Protein AF-A0A1C5LP95-F1 (afdb_monomer_lite)

Radius of gyration: 16.83 Å; chains: 1; bounding box: 39×37×47 Å

Structure (mmCIF, N/CA/C/O backbone):
data_AF-A0A1C5LP95-F1
#
_entry.id   AF-A0A1C5LP95-F1
#
loop_
_atom_site.group_PDB
_atom_site.id
_atom_site.type_symbol
_atom_site.label_atom_id
_atom_site.label_alt_id
_atom_site.label_comp_id
_atom_site.label_asym_id
_atom_site.label_entity_id
_atom_site.label_seq_id
_atom_site.pdbx_PDB_ins_code
_atom_site.Cartn_x
_atom_site.Cartn_y
_atom_site.Cartn_z
_atom_site.occupancy
_atom_site.B_iso_or_equiv
_atom_site.auth_seq_id
_atom_site.auth_comp_id
_atom_site.auth_asym_id
_atom_site.auth_atom_id
_atom_site.pdbx_PDB_model_num
ATOM 1 N N . MET A 1 1 ? 18.668 0.014 -12.133 1.00 76.25 1 MET A N 1
ATOM 2 C CA . MET A 1 1 ? 17.265 -0.130 -12.568 1.00 76.25 1 MET A CA 1
ATOM 3 C C . MET A 1 1 ? 16.374 0.606 -11.590 1.00 76.25 1 MET A C 1
ATOM 5 O O . MET A 1 1 ? 16.737 0.711 -10.418 1.00 76.25 1 MET A O 1
ATOM 9 N N . GLY A 1 2 ? 15.257 1.136 -12.077 1.00 84.06 2 GLY A N 1
ATOM 10 C CA . GLY A 1 2 ? 14.220 1.728 -11.244 1.00 84.06 2 GLY A CA 1
ATOM 11 C C . GLY A 1 2 ? 13.485 0.672 -10.418 1.00 84.06 2 GLY A C 1
ATOM 12 O O . GLY A 1 2 ? 13.495 -0.514 -10.754 1.00 84.06 2 GLY A O 1
ATOM 13 N N . LYS A 1 3 ? 12.854 1.117 -9.332 1.00 90.12 3 LYS A N 1
ATOM 14 C CA . LYS A 1 3 ? 12.092 0.279 -8.400 1.00 90.12 3 LYS A CA 1
ATOM 15 C C . LYS A 1 3 ? 10.661 0.786 -8.285 1.00 90.12 3 LYS A C 1
ATOM 17 O O . LYS A 1 3 ? 10.473 1.995 -8.163 1.00 90.12 3 LYS A O 1
ATOM 22 N N . VAL A 1 4 ? 9.674 -0.107 -8.232 1.00 93.88 4 VAL A N 1
ATOM 23 C CA . VAL A 1 4 ? 8.286 0.265 -7.912 1.00 93.88 4 VAL A CA 1
ATOM 24 C C . VAL A 1 4 ? 7.961 -0.078 -6.464 1.00 93.88 4 VAL A C 1
ATOM 26 O O . VAL A 1 4 ? 8.127 -1.217 -6.018 1.00 93.88 4 VAL A O 1
ATOM 29 N N . ILE A 1 5 ? 7.464 0.915 -5.732 1.00 95.69 5 ILE A N 1
ATOM 30 C CA . ILE A 1 5 ? 7.016 0.795 -4.349 1.00 95.69 5 ILE A CA 1
ATOM 31 C C . ILE A 1 5 ? 5.511 1.027 -4.295 1.00 95.69 5 ILE A C 1
ATOM 33 O O . ILE A 1 5 ? 5.009 2.050 -4.755 1.00 95.69 5 ILE A O 1
ATOM 37 N N . LEU A 1 6 ? 4.804 0.084 -3.687 1.00 97.56 6 LEU A N 1
ATOM 38 C CA . LEU A 1 6 ? 3.410 0.225 -3.294 1.00 97.56 6 LEU A CA 1
ATOM 39 C C . LEU A 1 6 ? 3.354 0.704 -1.844 1.00 97.56 6 LEU A C 1
ATOM 41 O O . LEU A 1 6 ? 3.981 0.099 -0.980 1.00 97.56 6 LEU A O 1
ATOM 45 N N . THR A 1 7 ? 2.581 1.745 -1.552 1.00 97.56 7 THR A N 1
ATOM 46 C CA . THR A 1 7 ? 2.212 2.101 -0.176 1.00 97.56 7 THR A CA 1
ATOM 47 C C . THR A 1 7 ? 0.704 2.017 -0.001 1.00 97.56 7 THR A C 1
ATOM 49 O O . THR A 1 7 ? -0.041 2.413 -0.894 1.00 97.56 7 THR A O 1
ATOM 52 N N . ALA A 1 8 ? 0.238 1.480 1.122 1.00 97.81 8 ALA A N 1
ATOM 53 C CA . ALA A 1 8 ? -1.185 1.313 1.391 1.00 97.81 8 ALA A CA 1
ATOM 54 C C . ALA A 1 8 ? -1.501 1.504 2.876 1.00 97.81 8 ALA A C 1
ATOM 56 O O . ALA A 1 8 ? -0.680 1.184 3.740 1.00 97.81 8 ALA A O 1
ATOM 57 N N . VAL A 1 9 ? -2.720 1.968 3.155 1.00 97.94 9 VAL A N 1
ATOM 58 C CA . VAL A 1 9 ? -3.344 1.910 4.481 1.00 97.94 9 VAL A CA 1
ATOM 59 C C . VAL A 1 9 ? -4.579 1.022 4.367 1.00 97.94 9 VAL A C 1
ATOM 61 O O . VAL A 1 9 ? -5.482 1.316 3.579 1.00 97.94 9 VAL A O 1
ATOM 64 N N . ILE A 1 10 ? -4.604 -0.076 5.116 1.00 98.19 10 ILE A N 1
ATOM 65 C CA . ILE A 1 10 ? -5.639 -1.106 5.048 1.00 98.19 10 ILE A CA 1
ATOM 66 C C . ILE A 1 10 ? -6.206 -1.438 6.422 1.00 98.19 10 ILE A C 1
ATOM 68 O O . ILE A 1 10 ? -5.547 -1.272 7.444 1.00 98.19 10 ILE A O 1
ATOM 72 N N . THR A 1 11 ? -7.429 -1.944 6.437 1.00 98.25 11 THR A N 1
ATOM 73 C CA . THR A 1 11 ? -8.058 -2.556 7.606 1.00 98.25 11 THR A CA 1
ATOM 74 C C . THR A 1 11 ? -7.511 -3.962 7.870 1.00 98.25 11 THR A C 1
ATOM 76 O O . THR A 1 11 ? -6.869 -4.560 7.004 1.00 98.25 11 THR A O 1
ATOM 79 N N . LEU A 1 12 ? -7.788 -4.513 9.056 1.00 97.50 12 LEU A N 1
ATOM 80 C CA . LEU A 1 12 ? -7.395 -5.873 9.456 1.00 97.50 12 LEU A CA 1
ATOM 81 C C . LEU A 1 12 ? -7.900 -6.944 8.478 1.00 97.50 12 LEU A C 1
ATOM 83 O O . LEU A 1 12 ? -7.224 -7.937 8.238 1.00 97.50 12 LEU A O 1
ATOM 87 N N . ASP A 1 13 ? -9.078 -6.727 7.896 1.00 96.06 13 ASP A N 1
ATOM 88 C CA . ASP A 1 13 ? -9.728 -7.607 6.922 1.00 96.06 13 ASP A CA 1
ATOM 89 C C . ASP A 1 13 ? -9.370 -7.289 5.452 1.00 96.06 13 ASP A C 1
ATOM 91 O O . ASP A 1 13 ? -9.947 -7.867 4.528 1.00 96.06 13 ASP A O 1
ATOM 95 N N . GLY A 1 14 ? -8.384 -6.412 5.221 1.00 96.25 14 GLY A N 1
ATOM 96 C CA . GLY A 1 14 ? -7.728 -6.229 3.921 1.00 96.25 14 GLY A CA 1
ATOM 97 C C . GLY A 1 14 ? -8.378 -5.219 2.968 1.00 96.25 14 GLY A C 1
ATOM 98 O O . GLY A 1 14 ? -8.055 -5.209 1.773 1.00 96.25 14 GLY A O 1
ATOM 99 N N . TYR A 1 15 ? -9.278 -4.365 3.460 1.00 97.44 15 TYR A N 1
ATOM 100 C CA . TYR A 1 15 ? -9.877 -3.286 2.673 1.00 97.44 15 TYR A CA 1
ATOM 101 C C . TYR A 1 15 ? -9.055 -2.004 2.776 1.00 97.44 15 TYR A C 1
ATOM 103 O O . TYR A 1 15 ? -8.496 -1.689 3.822 1.00 97.44 15 TYR A O 1
ATOM 111 N N . LEU A 1 16 ? -8.995 -1.235 1.692 1.00 97.75 16 LEU A N 1
ATOM 112 C CA . LEU A 1 16 ? -8.379 0.087 1.677 1.00 97.75 16 LEU A CA 1
ATOM 113 C C . LEU A 1 16 ? -9.108 1.001 2.657 1.00 97.75 16 LEU A C 1
ATOM 115 O O . LEU A 1 16 ? -10.339 1.097 2.629 1.00 97.75 16 LEU A O 1
ATOM 119 N N . ALA A 1 17 ? -8.360 1.719 3.491 1.00 96.50 17 ALA A N 1
ATOM 120 C CA . ALA A 1 17 ? -8.949 2.548 4.535 1.00 96.50 17 ALA A CA 1
ATOM 121 C C . ALA A 1 17 ? -9.859 3.655 3.971 1.00 96.50 17 ALA A C 1
ATOM 123 O O . ALA A 1 17 ? -10.853 4.017 4.594 1.00 96.50 17 ALA A O 1
ATOM 124 N N . ASN A 1 18 ? -9.596 4.135 2.751 1.00 95.25 18 ASN A N 1
ATOM 125 C CA . ASN A 1 18 ? -10.418 5.160 2.105 1.00 95.25 18 ASN A CA 1
ATOM 126 C C . ASN A 1 18 ? -11.736 4.616 1.515 1.00 95.25 18 ASN A C 1
ATOM 128 O O . ASN A 1 18 ? -12.503 5.380 0.937 1.00 95.25 18 ASN A O 1
ATOM 132 N N . SER A 1 19 ? -11.995 3.311 1.641 1.00 93.56 19 SER A N 1
ATOM 133 C CA . SER A 1 19 ? -13.215 2.657 1.154 1.00 93.56 19 SER A CA 1
ATOM 134 C C . SER A 1 19 ? -14.266 2.398 2.240 1.00 93.56 19 SER A C 1
ATOM 136 O O . SER A 1 19 ? -15.356 1.926 1.931 1.00 93.56 19 SER A O 1
ATOM 138 N N . SER A 1 20 ? -13.968 2.730 3.501 1.00 92.19 20 SER A N 1
ATOM 139 C CA . SER A 1 20 ? -14.888 2.604 4.635 1.00 92.19 20 SER A CA 1
ATOM 140 C C . SER A 1 20 ? -14.938 3.909 5.417 1.00 92.19 20 SER A C 1
ATOM 142 O O . SER A 1 20 ? -13.904 4.517 5.678 1.00 92.19 20 SER A O 1
ATOM 144 N N . ARG A 1 21 ? -16.135 4.324 5.851 1.00 89.06 21 ARG A N 1
ATOM 145 C CA . ARG A 1 21 ? -16.312 5.541 6.660 1.00 89.06 21 ARG A CA 1
ATOM 146 C C . ARG A 1 21 ? -15.469 5.487 7.938 1.00 89.06 21 ARG A C 1
ATOM 148 O O . ARG A 1 21 ? -14.663 6.381 8.168 1.00 89.06 21 ARG A O 1
ATOM 155 N N . LYS A 1 22 ? -15.585 4.400 8.709 1.00 91.69 22 LYS A N 1
ATOM 156 C CA . LYS A 1 22 ? -14.840 4.209 9.965 1.00 91.69 22 LYS A CA 1
ATOM 157 C C . LYS A 1 22 ? -13.328 4.144 9.740 1.00 91.69 22 LYS A C 1
ATOM 159 O O . LYS A 1 22 ? -12.559 4.677 10.528 1.00 91.69 22 LYS A O 1
ATOM 164 N N . ALA A 1 23 ? -12.891 3.498 8.661 1.00 93.12 23 ALA A N 1
ATOM 165 C CA . ALA A 1 23 ? -11.470 3.406 8.340 1.00 93.12 23 ALA A CA 1
ATOM 166 C C . ALA A 1 23 ? -10.904 4.738 7.810 1.00 93.12 23 ALA A C 1
ATOM 168 O O . ALA A 1 23 ? -9.759 5.072 8.096 1.00 93.12 23 ALA A O 1
ATOM 169 N N . SER A 1 24 ? -11.705 5.541 7.106 1.00 93.00 24 SER A N 1
ATOM 170 C CA . SER A 1 24 ? -11.260 6.815 6.526 1.00 93.00 24 SER A CA 1
ATOM 171 C C . SER A 1 24 ? -10.877 7.866 7.574 1.00 93.00 24 SER A C 1
ATOM 173 O O . SER A 1 24 ? -10.010 8.700 7.317 1.00 93.00 24 SER A O 1
ATOM 175 N N . GLU A 1 25 ? -11.422 7.769 8.792 1.00 93.31 25 GLU A N 1
ATOM 176 C CA . GLU A 1 25 ? -11.039 8.595 9.950 1.00 93.31 25 GLU A CA 1
ATOM 177 C C . GLU A 1 25 ? -9.538 8.449 10.299 1.00 93.31 25 GLU A C 1
ATOM 179 O O . GLU A 1 25 ? -8.920 9.338 10.895 1.00 93.31 25 GLU A O 1
ATOM 184 N N . TRP A 1 26 ? -8.897 7.371 9.838 1.00 93.88 26 TRP A N 1
ATOM 185 C CA . TRP A 1 26 ? -7.472 7.095 10.019 1.00 93.88 26 TRP A CA 1
ATOM 186 C C . TRP A 1 26 ? -6.564 7.731 8.953 1.00 93.88 26 TRP A C 1
ATOM 188 O O . TRP A 1 26 ? -5.348 7.714 9.108 1.00 93.88 26 TRP A O 1
ATOM 198 N N . LEU A 1 27 ? -7.110 8.383 7.920 1.00 89.25 27 LEU A N 1
ATOM 199 C CA . LEU A 1 27 ? -6.322 8.937 6.804 1.00 89.25 27 LEU A CA 1
ATOM 200 C C . LEU A 1 27 ? -5.950 10.423 6.917 1.00 89.25 27 LEU A C 1
ATOM 202 O O . LEU A 1 27 ? -5.202 10.933 6.092 1.00 89.25 27 LEU A O 1
ATOM 206 N N . GLY A 1 28 ? -6.444 11.141 7.926 1.00 81.00 28 GLY A N 1
ATOM 207 C CA . GLY A 1 28 ? -6.089 12.551 8.148 1.00 81.00 28 GLY A CA 1
ATOM 208 C C . GLY A 1 28 ? -4.584 12.817 8.354 1.00 81.00 28 GLY A C 1
ATOM 209 O O . GLY A 1 28 ? -3.930 12.111 9.121 1.00 81.00 28 GLY A O 1
ATOM 210 N N . GLY A 1 29 ? -4.067 13.879 7.724 1.00 81.62 29 GLY A N 1
ATOM 211 C CA . GLY A 1 29 ? -2.675 14.342 7.842 1.00 81.62 29 GLY A CA 1
ATOM 212 C C . GLY A 1 29 ? -1.635 13.416 7.190 1.00 81.62 29 GLY A C 1
ATOM 213 O O . GLY A 1 29 ? -1.977 12.441 6.535 1.00 81.62 29 GLY A O 1
ATOM 214 N N . ASP A 1 30 ? -0.342 13.693 7.398 1.00 84.38 30 ASP A N 1
ATOM 215 C CA . ASP A 1 30 ? 0.761 12.830 6.924 1.00 84.38 30 ASP A CA 1
ATOM 216 C C . ASP A 1 30 ? 1.221 11.827 8.000 1.00 84.38 30 ASP A C 1
ATOM 218 O O . ASP A 1 30 ? 2.413 11.641 8.253 1.00 84.38 30 ASP A O 1
ATOM 222 N N . ARG A 1 31 ? 0.259 11.191 8.684 1.00 84.06 31 ARG A N 1
ATOM 223 C CA . ARG A 1 31 ? 0.519 10.271 9.811 1.00 84.06 31 ARG A CA 1
ATOM 224 C C . ARG A 1 31 ? 1.445 9.111 9.445 1.00 84.06 31 ARG A C 1
ATOM 226 O O . ARG A 1 31 ? 2.242 8.666 10.267 1.00 84.06 31 ARG A O 1
ATOM 233 N N . TYR A 1 32 ? 1.351 8.651 8.203 1.00 88.31 32 TYR A N 1
ATOM 234 C CA . TYR A 1 32 ? 2.081 7.495 7.687 1.00 88.31 32 TYR A CA 1
ATOM 235 C C . TYR A 1 32 ? 3.337 7.879 6.888 1.00 88.31 32 TYR A C 1
ATOM 237 O O . TYR A 1 32 ? 4.027 7.008 6.361 1.00 88.31 32 TYR A O 1
ATOM 245 N N . GLY A 1 33 ? 3.649 9.179 6.784 1.00 87.00 33 GLY A N 1
ATOM 246 C CA . GLY A 1 33 ? 4.789 9.683 6.014 1.00 87.00 33 GLY A CA 1
ATOM 247 C C . GLY A 1 33 ? 4.661 9.489 4.498 1.00 87.00 33 GLY A C 1
ATOM 248 O O . GLY A 1 33 ? 5.668 9.552 3.791 1.00 87.00 33 GLY A O 1
ATOM 249 N N . ILE A 1 34 ? 3.451 9.239 3.989 1.00 88.62 34 ILE A N 1
ATOM 250 C CA . ILE A 1 34 ? 3.176 9.039 2.560 1.00 88.62 34 ILE A CA 1
ATOM 251 C C . ILE A 1 34 ? 3.448 10.328 1.778 1.00 88.62 34 ILE A C 1
ATOM 253 O O . ILE A 1 34 ? 3.994 10.268 0.679 1.00 88.62 34 ILE A O 1
ATOM 257 N N . GLY A 1 35 ? 3.141 11.496 2.346 1.00 88.88 35 GLY A N 1
ATOM 258 C CA . GLY A 1 35 ? 3.451 12.795 1.750 1.00 88.88 35 GLY A CA 1
ATOM 259 C C . GLY A 1 35 ? 4.951 12.966 1.511 1.00 88.88 35 GLY A C 1
ATOM 260 O O . GLY A 1 35 ? 5.371 13.302 0.404 1.00 88.88 35 GLY A O 1
ATOM 261 N N . LYS A 1 36 ? 5.776 12.629 2.510 1.00 88.75 36 LYS A N 1
ATOM 262 C CA . LYS A 1 36 ? 7.243 12.620 2.365 1.00 88.75 36 LYS A CA 1
ATOM 263 C C . LYS A 1 36 ? 7.728 11.619 1.317 1.00 88.75 36 LYS A C 1
ATOM 265 O O . LYS A 1 36 ? 8.636 11.938 0.557 1.00 88.75 36 LYS A O 1
ATOM 270 N N . MET A 1 37 ? 7.125 10.4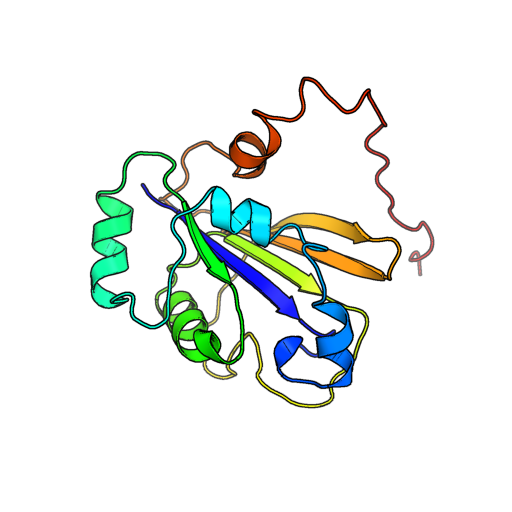29 1.248 1.00 87.50 37 MET A N 1
ATOM 271 C CA . MET A 1 37 ? 7.466 9.438 0.220 1.00 87.50 37 MET A CA 1
ATOM 272 C C . MET A 1 37 ? 7.152 9.957 -1.187 1.00 87.50 37 MET A C 1
ATOM 274 O O . MET A 1 37 ? 7.989 9.833 -2.076 1.00 87.50 37 MET A O 1
ATOM 278 N N . LYS A 1 38 ? 5.983 10.582 -1.382 1.00 90.19 38 LYS A N 1
ATOM 279 C CA . LYS A 1 38 ? 5.586 11.189 -2.662 1.00 90.19 38 LYS A CA 1
ATOM 280 C C . LYS A 1 38 ? 6.527 12.310 -3.090 1.00 90.19 38 LYS A C 1
ATOM 282 O O . LYS A 1 38 ? 6.854 12.399 -4.263 1.00 90.19 38 LYS A O 1
ATOM 287 N N . ALA A 1 39 ? 6.997 13.131 -2.151 1.00 88.62 39 ALA A N 1
ATOM 288 C CA . ALA A 1 39 ? 7.950 14.199 -2.448 1.00 88.62 39 ALA A CA 1
ATOM 289 C C . ALA A 1 39 ? 9.336 13.681 -2.887 1.00 88.62 39 ALA A C 1
ATOM 291 O O . ALA A 1 39 ? 10.080 14.407 -3.540 1.00 88.62 39 ALA A O 1
ATOM 292 N N . ALA A 1 40 ? 9.690 12.442 -2.530 1.00 87.06 40 ALA A N 1
ATOM 293 C CA . ALA A 1 40 ? 10.996 11.839 -2.803 1.00 87.06 40 ALA A CA 1
ATOM 294 C C . ALA A 1 40 ? 10.990 10.815 -3.958 1.00 87.06 40 ALA A C 1
ATOM 296 O O . ALA A 1 40 ? 12.024 10.204 -4.226 1.00 87.06 40 ALA A O 1
ATOM 297 N N . ALA A 1 41 ? 9.848 10.590 -4.614 1.00 90.31 41 ALA A N 1
ATOM 298 C CA . ALA A 1 41 ? 9.675 9.551 -5.627 1.00 90.31 41 ALA A CA 1
ATOM 299 C C . ALA A 1 41 ? 8.866 10.051 -6.830 1.00 90.31 41 ALA A C 1
ATOM 301 O O . ALA A 1 41 ? 8.111 11.016 -6.741 1.00 90.31 41 ALA A O 1
ATOM 302 N N . HIS A 1 42 ? 8.982 9.355 -7.960 1.00 92.31 42 HIS A N 1
ATOM 303 C CA . HIS A 1 42 ? 8.110 9.579 -9.104 1.00 92.31 42 HIS A CA 1
ATOM 304 C C . HIS A 1 42 ? 6.747 8.932 -8.839 1.00 92.31 42 HIS A C 1
ATOM 306 O O . HIS A 1 42 ? 6.632 7.706 -8.779 1.00 92.31 42 HIS A O 1
ATOM 312 N N . VAL A 1 43 ? 5.713 9.745 -8.632 1.00 94.69 43 VAL A N 1
ATOM 313 C CA . VAL A 1 43 ? 4.376 9.242 -8.299 1.00 94.69 43 VAL A CA 1
ATOM 314 C C . VAL A 1 43 ? 3.695 8.687 -9.545 1.00 94.69 43 VAL A C 1
ATOM 316 O O . VAL A 1 43 ? 3.521 9.388 -10.536 1.00 94.69 43 VAL A O 1
ATOM 319 N N . LEU A 1 44 ? 3.283 7.428 -9.464 1.00 95.06 44 LEU A N 1
ATOM 320 C CA . LEU A 1 44 ? 2.452 6.769 -10.456 1.00 95.06 44 LEU A CA 1
ATOM 321 C C . LEU A 1 44 ? 0.991 7.190 -10.268 1.00 95.06 44 LEU A C 1
ATOM 323 O O . LEU A 1 44 ? 0.447 7.129 -9.163 1.00 95.06 44 LEU A O 1
ATOM 327 N N . THR A 1 45 ? 0.358 7.590 -11.364 1.00 90.88 45 THR A N 1
ATOM 328 C CA . THR A 1 45 ? -1.054 7.989 -11.426 1.00 90.88 45 THR A CA 1
ATOM 329 C C . THR A 1 45 ? -1.848 7.005 -12.288 1.00 90.88 45 THR A C 1
ATOM 331 O O . THR A 1 45 ? -1.245 6.309 -13.105 1.00 90.88 45 THR A O 1
ATOM 334 N N . PRO A 1 46 ? -3.189 6.957 -12.176 1.00 88.19 46 PRO A N 1
ATOM 335 C CA . PRO A 1 46 ? -4.019 6.119 -13.047 1.00 88.19 46 PRO A CA 1
ATOM 336 C C . PRO A 1 46 ? -3.787 6.332 -14.553 1.00 88.19 46 PRO A C 1
ATOM 338 O O . PRO A 1 46 ? -3.957 5.392 -15.324 1.00 88.19 46 PRO A O 1
ATOM 341 N N . ASP A 1 47 ? -3.346 7.526 -14.958 1.00 87.62 47 ASP A N 1
ATOM 342 C CA . ASP A 1 47 ? -3.045 7.871 -16.355 1.00 87.62 47 ASP A CA 1
ATOM 343 C C . ASP A 1 47 ? -1.652 7.406 -16.812 1.00 87.62 47 ASP A C 1
ATOM 345 O O . ASP A 1 47 ? -1.284 7.553 -17.977 1.00 87.62 47 ASP A O 1
ATOM 349 N N . THR A 1 48 ? -0.842 6.853 -15.905 1.00 88.56 48 THR A N 1
ATOM 350 C CA . THR A 1 48 ? 0.487 6.341 -16.242 1.00 88.56 48 THR A CA 1
ATOM 351 C C . THR A 1 48 ? 0.350 5.072 -17.095 1.00 88.56 48 THR A C 1
ATOM 353 O O . THR A 1 48 ? -0.215 4.079 -16.623 1.00 88.56 48 THR A O 1
ATOM 356 N N . PRO A 1 49 ? 0.895 5.041 -18.328 1.00 86.50 49 PRO A N 1
ATOM 357 C CA . PRO A 1 49 ? 0.785 3.888 -19.213 1.00 86.50 49 PRO A CA 1
ATOM 358 C C . PRO A 1 49 ? 1.571 2.695 -18.659 1.00 86.50 49 PRO A C 1
ATOM 360 O O . PRO A 1 49 ? 2.790 2.594 -18.799 1.00 86.50 49 PRO A O 1
ATOM 363 N N . LEU A 1 50 ? 0.846 1.756 -18.049 1.00 86.19 50 LEU A N 1
ATOM 364 C CA . LEU A 1 50 ? 1.407 0.555 -17.425 1.00 86.19 50 LEU A CA 1
ATOM 365 C C . LEU A 1 50 ? 2.255 -0.300 -18.375 1.00 86.19 50 LEU A C 1
ATOM 367 O O . LEU A 1 50 ? 3.204 -0.937 -17.930 1.00 86.19 50 LEU A O 1
ATOM 371 N N . THR A 1 51 ? 1.939 -0.293 -19.670 1.00 85.00 51 THR A N 1
ATOM 372 C CA . THR A 1 51 ? 2.666 -1.038 -20.709 1.00 85.00 51 THR A CA 1
ATOM 373 C C . THR A 1 51 ? 4.072 -0.500 -20.966 1.00 85.00 51 THR A C 1
ATOM 375 O O . THR A 1 51 ? 4.942 -1.271 -21.348 1.00 85.00 51 THR A O 1
ATOM 378 N N . MET A 1 52 ? 4.310 0.792 -20.726 1.00 86.50 52 MET A N 1
ATOM 379 C CA . MET A 1 52 ? 5.615 1.439 -20.927 1.00 86.50 52 MET A CA 1
ATOM 380 C C . MET A 1 52 ? 6.485 1.394 -19.667 1.00 86.50 52 MET A C 1
ATOM 382 O O . MET A 1 52 ? 7.695 1.609 -19.727 1.00 86.50 52 MET A O 1
ATOM 386 N N . LEU A 1 53 ? 5.872 1.125 -18.510 1.00 88.88 53 LEU A N 1
ATOM 387 C CA . LEU A 1 53 ? 6.556 1.147 -17.224 1.00 88.88 53 LEU A CA 1
ATOM 388 C C . LEU A 1 53 ? 7.735 0.156 -17.136 1.00 88.88 53 LEU A C 1
ATOM 390 O O . LEU A 1 53 ? 8.756 0.554 -16.579 1.00 88.88 53 LEU A O 1
ATOM 394 N N . PRO A 1 54 ? 7.673 -1.083 -17.669 1.00 87.62 54 PRO A N 1
ATOM 395 C CA . PRO A 1 54 ? 8.829 -1.981 -17.684 1.00 87.62 54 PRO A CA 1
ATOM 396 C C . PRO A 1 54 ? 10.058 -1.349 -18.348 1.00 87.62 54 PRO A C 1
ATOM 398 O O . PRO A 1 54 ? 11.110 -1.270 -17.715 1.00 87.62 54 PRO A O 1
ATOM 401 N N . ASP A 1 55 ? 9.900 -0.797 -19.551 1.00 87.00 55 ASP A N 1
ATOM 402 C CA . ASP A 1 55 ? 10.983 -0.140 -20.288 1.00 87.00 55 ASP A CA 1
ATOM 403 C C . ASP A 1 5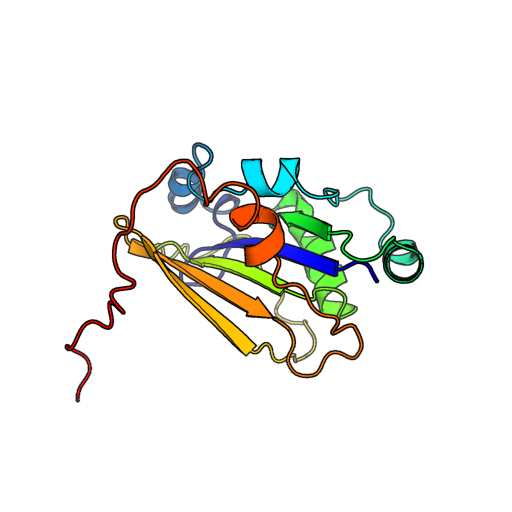5 ? 11.536 1.066 -19.522 1.00 87.00 55 ASP A C 1
ATOM 405 O O . ASP A 1 55 ? 12.748 1.292 -19.474 1.00 87.00 55 ASP A O 1
ATOM 409 N N . TRP A 1 56 ? 10.654 1.845 -18.887 1.00 88.00 56 TRP A N 1
ATOM 410 C CA . TRP A 1 56 ? 1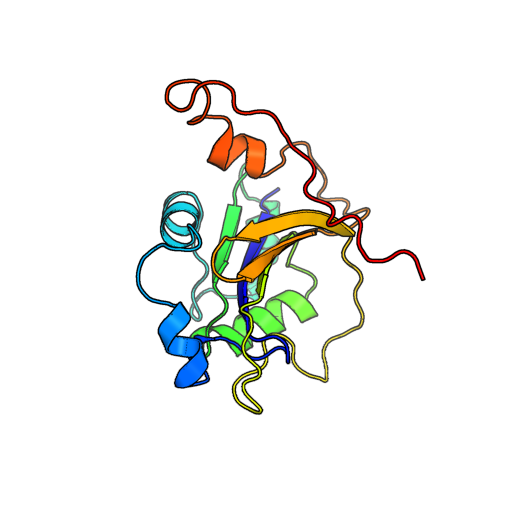1.067 2.966 -18.046 1.00 88.00 56 TRP A CA 1
ATOM 411 C C . TRP A 1 56 ? 11.888 2.498 -16.849 1.00 88.00 56 TRP A C 1
ATOM 413 O O . TRP A 1 56 ? 12.915 3.104 -16.552 1.00 88.00 56 TRP A O 1
ATOM 423 N N . LEU A 1 57 ? 11.492 1.412 -16.181 1.00 87.31 57 LEU A N 1
ATOM 424 C CA . LEU A 1 57 ? 12.235 0.846 -15.052 1.00 87.31 57 LEU A CA 1
ATOM 425 C C . LEU A 1 57 ? 13.616 0.337 -15.478 1.00 87.31 57 LEU A C 1
ATOM 427 O O . LEU A 1 57 ? 14.587 0.507 -14.737 1.00 87.31 57 LEU A O 1
ATOM 431 N N . GLU A 1 58 ? 13.727 -0.255 -16.665 1.00 86.06 58 GLU A N 1
ATOM 432 C CA . GLU A 1 58 ? 15.001 -0.734 -17.206 1.00 86.06 58 GLU A CA 1
ATOM 433 C C . GLU A 1 58 ? 15.948 0.416 -17.556 1.00 86.06 58 GLU A C 1
ATOM 435 O O . GLU A 1 58 ? 17.119 0.390 -17.174 1.00 86.06 58 GLU A O 1
ATOM 440 N N . ARG A 1 59 ? 15.429 1.455 -18.219 1.00 86.00 59 ARG A N 1
ATOM 441 C CA . ARG A 1 59 ? 16.204 2.621 -18.678 1.00 86.00 59 ARG A CA 1
ATOM 442 C C . ARG A 1 59 ? 16.430 3.675 -17.597 1.00 86.00 59 ARG A C 1
ATOM 444 O O . ARG A 1 59 ? 17.210 4.604 -17.797 1.00 86.00 59 ARG A O 1
ATOM 451 N N . SER A 1 60 ? 15.741 3.557 -16.467 1.00 81.81 60 SER A N 1
ATOM 452 C CA . SER A 1 60 ? 15.850 4.504 -15.366 1.00 81.81 60 SER A CA 1
ATOM 453 C C . SER A 1 60 ? 17.268 4.561 -14.804 1.00 81.81 60 SER A C 1
ATOM 455 O O . SER A 1 60 ? 17.878 3.506 -14.575 1.00 81.81 60 SER A O 1
ATOM 457 N N . PRO A 1 61 ? 17.757 5.771 -14.461 1.00 77.94 61 PRO A N 1
ATOM 458 C CA . PRO A 1 61 ? 18.957 5.918 -13.660 1.00 77.94 61 PRO A CA 1
ATOM 459 C C . PRO A 1 61 ? 18.918 5.020 -12.424 1.00 77.94 61 PRO A C 1
ATOM 461 O O . PRO A 1 61 ? 17.863 4.732 -11.846 1.00 77.94 61 PRO A O 1
ATOM 464 N N . TYR A 1 62 ? 20.095 4.559 -12.018 1.00 74.38 62 TYR A N 1
ATOM 465 C CA . TYR A 1 62 ? 20.226 3.724 -10.837 1.00 74.38 62 TYR A CA 1
ATOM 466 C C . TYR A 1 62 ? 19.619 4.412 -9.605 1.00 74.38 62 TYR A C 1
ATOM 468 O O . TYR A 1 62 ? 19.939 5.562 -9.311 1.00 74.38 62 TYR A O 1
ATOM 476 N N . GLY A 1 63 ? 18.755 3.698 -8.879 1.00 71.38 63 GLY A N 1
ATOM 477 C CA . GLY A 1 63 ? 18.140 4.201 -7.650 1.00 71.38 63 GLY A CA 1
ATOM 478 C C . GLY A 1 63 ? 16.867 5.031 -7.841 1.00 71.38 63 GLY A C 1
ATOM 479 O O . GLY A 1 63 ? 16.339 5.519 -6.846 1.00 71.38 63 GLY A O 1
ATOM 480 N N . MET A 1 64 ? 16.340 5.172 -9.064 1.00 84.62 64 MET A N 1
ATOM 481 C CA . MET A 1 64 ? 15.032 5.808 -9.262 1.00 84.62 64 MET A CA 1
ATOM 482 C C . MET A 1 64 ? 13.905 5.005 -8.611 1.00 84.62 64 MET A C 1
ATOM 484 O O . MET A 1 64 ? 13.838 3.779 -8.731 1.00 84.62 64 MET A O 1
ATOM 488 N N . VAL A 1 65 ? 12.997 5.714 -7.943 1.00 89.75 65 VAL A N 1
ATOM 489 C CA . VAL A 1 65 ? 11.855 5.131 -7.237 1.00 89.75 65 VAL A CA 1
ATOM 490 C C . VAL A 1 65 ? 10.565 5.638 -7.859 1.00 89.75 65 VAL A C 1
ATOM 492 O O . VAL A 1 65 ? 10.321 6.842 -7.907 1.00 89.75 65 VAL A O 1
ATOM 495 N N . TYR A 1 66 ? 9.728 4.697 -8.273 1.00 93.75 66 TYR A N 1
ATOM 496 C CA . TYR A 1 66 ? 8.346 4.915 -8.662 1.00 93.75 66 TYR A CA 1
ATOM 497 C C . TYR A 1 66 ? 7.450 4.528 -7.491 1.00 93.75 66 TYR A C 1
ATOM 499 O O . TYR A 1 66 ? 7.588 3.436 -6.940 1.00 93.75 66 TYR A O 1
ATOM 507 N N . LEU A 1 67 ? 6.546 5.411 -7.088 1.00 95.81 67 LEU A N 1
ATOM 508 C CA . LEU A 1 67 ? 5.667 5.202 -5.941 1.00 95.81 67 LEU A CA 1
ATOM 509 C C . LEU A 1 67 ? 4.214 5.188 -6.392 1.00 95.81 67 LEU A C 1
ATOM 511 O O . LEU A 1 67 ? 3.758 6.137 -7.020 1.00 95.81 67 LEU A O 1
ATOM 515 N N . ILE A 1 68 ? 3.467 4.169 -5.988 1.00 97.19 68 ILE A N 1
ATOM 516 C CA . ILE A 1 68 ? 2.011 4.158 -6.085 1.00 97.19 68 ILE A CA 1
ATOM 517 C C . ILE A 1 68 ? 1.403 4.074 -4.686 1.00 97.19 68 ILE A C 1
ATOM 519 O O . ILE A 1 68 ? 1.761 3.209 -3.887 1.00 97.19 68 ILE A O 1
ATOM 523 N N . GLU A 1 69 ? 0.483 4.987 -4.382 1.00 96.75 69 GLU A N 1
ATOM 524 C CA . GLU A 1 69 ? -0.369 4.886 -3.198 1.00 96.75 69 GLU A CA 1
ATOM 525 C C . GLU A 1 69 ? -1.651 4.138 -3.561 1.00 96.75 69 GLU A C 1
ATOM 527 O O . GLU A 1 69 ? -2.325 4.478 -4.536 1.00 96.75 69 GLU A O 1
ATOM 532 N N . ALA A 1 70 ? -1.992 3.125 -2.771 1.00 97.44 70 ALA A N 1
ATOM 533 C CA . ALA A 1 70 ? -3.235 2.395 -2.907 1.00 97.44 70 ALA A CA 1
ATOM 534 C C . ALA A 1 70 ? -4.399 3.196 -2.318 1.00 97.44 70 ALA A C 1
ATOM 536 O O . ALA A 1 70 ? -4.457 3.463 -1.118 1.00 97.44 70 ALA A O 1
ATOM 537 N N . ALA A 1 71 ? -5.354 3.513 -3.177 1.00 95.44 71 ALA A N 1
ATOM 538 C CA . ALA A 1 71 ? -6.631 4.120 -2.864 1.00 95.44 71 ALA A CA 1
ATOM 539 C C . ALA A 1 71 ? -7.690 3.511 -3.792 1.00 95.44 71 ALA A C 1
ATOM 541 O O . ALA A 1 71 ? -7.360 2.888 -4.802 1.00 95.44 71 ALA A O 1
ATOM 542 N N . THR A 1 72 ? -8.970 3.703 -3.480 1.00 95.88 72 THR A N 1
ATOM 543 C CA . THR A 1 72 ? -10.078 3.282 -4.362 1.00 95.88 72 THR A CA 1
ATOM 544 C C . THR A 1 72 ? -9.878 3.698 -5.827 1.00 95.88 72 THR A C 1
ATOM 546 O O . THR A 1 72 ? -10.153 2.903 -6.721 1.00 95.88 72 THR A O 1
ATOM 549 N N . SER A 1 73 ? -9.345 4.897 -6.086 1.00 95.31 73 SER A N 1
ATOM 550 C CA . SER A 1 73 ? -9.079 5.413 -7.438 1.00 95.31 73 SER A CA 1
ATOM 551 C C . SER A 1 73 ? -7.889 4.758 -8.151 1.00 95.31 73 SER A C 1
ATOM 553 O O . SER A 1 73 ? -7.840 4.763 -9.377 1.00 95.31 73 SER A O 1
ATOM 555 N N . THR A 1 74 ? -6.936 4.175 -7.418 1.00 96.62 74 THR A N 1
ATOM 556 C CA . THR A 1 74 ? -5.733 3.527 -7.974 1.00 96.62 74 THR A CA 1
ATOM 557 C C . THR A 1 74 ? -5.790 2.000 -7.890 1.00 96.62 74 THR A C 1
ATOM 559 O O . THR A 1 74 ? -4.879 1.325 -8.369 1.00 96.62 74 THR A O 1
ATOM 562 N N . ALA A 1 75 ? -6.863 1.427 -7.335 1.00 95.19 75 ALA A N 1
ATOM 563 C CA . ALA A 1 75 ? -6.989 -0.006 -7.074 1.00 95.19 75 ALA A CA 1
ATOM 564 C C . ALA A 1 75 ? -6.796 -0.874 -8.330 1.00 95.19 75 ALA A C 1
ATOM 566 O O . ALA A 1 75 ? -6.089 -1.884 -8.280 1.00 95.19 75 ALA A O 1
ATOM 567 N N . GLY A 1 76 ? -7.368 -0.465 -9.468 1.00 94.00 76 GLY A N 1
ATOM 568 C CA . GLY A 1 76 ? -7.186 -1.165 -10.745 1.00 94.00 76 GLY A CA 1
ATOM 569 C C . GLY A 1 76 ? -5.722 -1.190 -11.196 1.00 94.00 76 GLY A C 1
ATOM 570 O O . GLY A 1 76 ? -5.198 -2.247 -11.549 1.00 94.00 76 GLY A O 1
ATOM 571 N N . MET A 1 77 ? -5.036 -0.049 -11.097 1.00 95.75 77 MET A N 1
ATOM 572 C CA . MET A 1 77 ? -3.624 0.079 -11.459 1.00 95.75 77 MET A CA 1
ATOM 573 C C . MET A 1 77 ? -2.723 -0.744 -10.529 1.00 95.75 77 MET A C 1
ATOM 575 O O . MET A 1 77 ? -1.871 -1.490 -11.008 1.00 95.75 77 MET A O 1
ATOM 579 N N . VAL A 1 78 ? -2.944 -0.671 -9.211 1.00 96.31 78 VAL A N 1
ATOM 580 C CA . VAL A 1 78 ? -2.217 -1.463 -8.202 1.00 96.31 78 VAL A CA 1
ATOM 581 C C . VAL A 1 78 ? -2.325 -2.959 -8.500 1.00 96.31 78 VAL A C 1
ATOM 583 O O . VAL A 1 78 ? -1.311 -3.655 -8.558 1.00 96.31 78 VAL A O 1
ATOM 586 N N . ASN A 1 79 ? -3.538 -3.459 -8.749 1.00 95.12 79 ASN A N 1
ATOM 587 C CA . ASN A 1 79 ? -3.749 -4.872 -9.061 1.00 95.12 79 ASN A CA 1
ATOM 588 C C . ASN A 1 79 ? -3.128 -5.264 -10.413 1.00 95.12 79 ASN A C 1
ATOM 590 O O . ASN A 1 79 ? -2.596 -6.366 -10.539 1.00 95.12 79 ASN A O 1
ATOM 594 N N . GLY A 1 80 ? -3.113 -4.359 -11.396 1.00 93.81 80 GLY A N 1
ATOM 595 C CA . GLY A 1 80 ? -2.365 -4.534 -12.645 1.00 93.81 80 GLY A CA 1
ATOM 596 C C . GLY A 1 80 ? -0.857 -4.686 -12.416 1.00 93.81 80 GLY A C 1
ATOM 597 O O . GLY A 1 80 ? -0.252 -5.639 -12.904 1.00 93.81 80 GLY A O 1
ATOM 598 N N . LEU A 1 81 ? -0.252 -3.805 -11.613 1.00 94.00 81 LEU A N 1
ATOM 599 C CA . LEU A 1 81 ? 1.173 -3.865 -11.261 1.00 94.00 81 LEU A CA 1
ATOM 600 C C . LEU A 1 81 ? 1.543 -5.163 -10.536 1.00 94.00 81 LEU A C 1
ATOM 602 O O . LEU A 1 81 ? 2.601 -5.735 -10.803 1.00 94.00 81 LEU A O 1
ATOM 606 N N . ILE A 1 82 ? 0.677 -5.646 -9.642 1.00 92.94 82 ILE A N 1
ATOM 607 C CA . ILE A 1 82 ? 0.887 -6.918 -8.939 1.00 92.94 82 ILE A CA 1
ATOM 608 C C . ILE A 1 82 ? 0.808 -8.094 -9.918 1.00 92.94 82 ILE A C 1
ATOM 610 O O . ILE A 1 82 ? 1.705 -8.934 -9.918 1.00 92.94 82 ILE A O 1
ATOM 614 N N . ARG A 1 83 ? -0.199 -8.124 -10.805 1.00 91.75 83 ARG A N 1
ATOM 615 C CA . ARG A 1 83 ? -0.341 -9.167 -11.843 1.00 91.75 83 ARG A CA 1
ATOM 616 C C . ARG A 1 83 ? 0.873 -9.257 -12.760 1.00 91.75 83 ARG A C 1
ATOM 618 O O . ARG A 1 83 ? 1.303 -10.354 -13.092 1.00 91.75 83 ARG A O 1
ATOM 625 N N . MET A 1 84 ? 1.443 -8.114 -13.130 1.00 90.75 84 MET A N 1
ATOM 626 C CA . MET A 1 84 ? 2.650 -8.037 -13.959 1.00 90.75 84 MET A CA 1
ATOM 627 C C . MET A 1 84 ? 3.951 -8.243 -13.166 1.00 90.75 84 MET A C 1
ATOM 629 O O . MET A 1 84 ? 5.035 -8.110 -13.724 1.00 90.75 84 MET A O 1
ATOM 633 N N . ARG A 1 85 ? 3.865 -8.532 -11.860 1.00 91.25 85 ARG A N 1
ATOM 634 C CA . ARG A 1 85 ? 5.006 -8.701 -10.946 1.00 91.25 85 ARG A CA 1
ATOM 635 C C . ARG A 1 85 ? 5.962 -7.498 -10.903 1.00 91.25 85 ARG A C 1
ATOM 637 O O . ARG A 1 85 ? 7.149 -7.655 -10.631 1.00 91.25 85 ARG A O 1
ATOM 644 N N . LEU A 1 86 ? 5.444 -6.286 -11.115 1.00 91.62 86 LEU A N 1
ATOM 645 C CA . LEU A 1 86 ? 6.248 -5.057 -11.164 1.00 91.62 86 LEU A CA 1
ATOM 646 C C . LEU A 1 86 ? 6.486 -4.413 -9.797 1.00 91.62 86 LEU A C 1
ATOM 648 O O . LEU A 1 86 ? 7.377 -3.582 -9.683 1.00 91.62 86 LEU A O 1
ATOM 652 N N . ILE A 1 87 ? 5.723 -4.782 -8.764 1.00 93.50 87 ILE A N 1
ATOM 653 C CA . ILE A 1 87 ? 5.950 -4.284 -7.401 1.00 93.50 87 ILE A CA 1
ATOM 654 C C . ILE A 1 87 ? 7.179 -4.966 -6.793 1.00 93.50 87 ILE A C 1
ATOM 656 O O . ILE A 1 87 ? 7.191 -6.187 -6.609 1.00 93.50 87 ILE A O 1
ATOM 660 N N . ASP A 1 88 ? 8.191 -4.172 -6.443 1.00 92.12 88 ASP A N 1
ATOM 661 C CA . ASP A 1 88 ? 9.423 -4.648 -5.809 1.00 92.12 88 ASP A CA 1
ATOM 662 C C . ASP A 1 88 ? 9.342 -4.617 -4.276 1.00 92.12 88 ASP A C 1
ATOM 664 O O . ASP A 1 88 ? 9.972 -5.433 -3.595 1.00 92.12 88 ASP A O 1
ATOM 668 N N . GLU A 1 89 ? 8.594 -3.654 -3.728 1.00 94.56 89 GLU A N 1
ATOM 669 C CA . GLU A 1 89 ? 8.403 -3.457 -2.291 1.00 94.56 89 GLU A CA 1
ATOM 670 C C . GLU A 1 89 ? 7.004 -2.924 -1.980 1.00 94.56 89 GLU A C 1
ATOM 672 O O . GLU A 1 89 ? 6.460 -2.094 -2.706 1.00 94.56 89 GLU A O 1
ATOM 677 N N . MET A 1 90 ? 6.437 -3.397 -0.878 1.00 96.50 90 MET A N 1
ATOM 678 C CA . MET A 1 90 ? 5.151 -2.972 -0.347 1.00 96.50 90 MET A CA 1
ATOM 679 C C . MET A 1 90 ? 5.356 -2.416 1.057 1.00 96.50 90 MET A C 1
ATOM 681 O O . MET A 1 90 ? 5.942 -3.076 1.911 1.00 96.50 90 MET A O 1
ATOM 685 N N . VAL A 1 91 ? 4.852 -1.215 1.303 1.00 96.69 91 VAL A N 1
ATOM 686 C CA . VAL A 1 91 ? 4.762 -0.593 2.622 1.00 96.69 91 VAL A CA 1
ATOM 687 C C . VAL A 1 91 ? 3.292 -0.586 3.018 1.00 96.69 91 VAL A C 1
ATOM 689 O O . VAL A 1 91 ? 2.508 0.213 2.512 1.00 96.69 91 VAL A O 1
ATOM 692 N N . ILE A 1 92 ? 2.903 -1.499 3.900 1.00 98.06 92 ILE A N 1
ATOM 693 C CA . ILE A 1 92 ? 1.505 -1.704 4.282 1.00 98.06 92 ILE A CA 1
ATOM 694 C C . ILE A 1 92 ? 1.314 -1.229 5.716 1.00 98.06 92 ILE A C 1
ATOM 696 O O . ILE A 1 92 ? 1.992 -1.705 6.623 1.00 98.06 92 ILE A O 1
ATOM 700 N N . HIS A 1 93 ? 0.389 -0.294 5.912 1.00 97.94 93 HIS A N 1
ATOM 701 C CA . HIS A 1 93 ? -0.085 0.132 7.221 1.00 97.94 93 HIS A CA 1
ATOM 702 C C . HIS A 1 93 ? -1.427 -0.539 7.489 1.00 97.94 93 HIS A C 1
ATOM 704 O O . HIS A 1 93 ? -2.408 -0.241 6.815 1.00 97.94 93 HIS A O 1
ATOM 710 N N . THR A 1 94 ? -1.478 -1.431 8.465 1.00 98.38 94 THR A N 1
ATOM 711 C CA . THR A 1 94 ? -2.698 -2.101 8.902 1.00 98.38 94 THR A CA 1
ATOM 712 C C . THR A 1 94 ? -3.239 -1.390 10.136 1.00 98.38 94 THR A C 1
ATOM 714 O O . THR A 1 94 ? -2.599 -1.402 11.188 1.00 98.38 94 THR A O 1
ATOM 717 N N . ILE A 1 95 ? -4.402 -0.753 10.009 1.00 97.75 95 ILE A N 1
ATOM 718 C CA . ILE A 1 95 ? -5.098 -0.097 11.123 1.00 97.75 95 ILE A CA 1
ATOM 719 C C . ILE A 1 95 ? -5.977 -1.108 11.877 1.00 97.75 95 ILE A C 1
ATOM 721 O O . ILE A 1 95 ? -6.493 -2.038 11.250 1.00 97.75 95 ILE A O 1
ATOM 725 N N . PRO A 1 96 ? -6.206 -0.932 13.192 1.00 97.12 96 PRO A N 1
ATOM 726 C CA . PRO A 1 96 ? -6.973 -1.864 14.025 1.00 97.12 96 PRO A CA 1
ATOM 727 C C . PRO A 1 96 ? -8.494 -1.706 13.828 1.00 97.12 96 PRO A C 1
ATOM 729 O O . PRO A 1 96 ? -9.258 -1.474 14.762 1.00 97.12 96 PRO A O 1
ATOM 732 N N . VAL A 1 97 ? -8.948 -1.804 12.580 1.00 97.12 97 VAL A N 1
ATOM 733 C CA . VAL A 1 97 ? -10.354 -1.708 12.174 1.00 97.12 97 VAL A CA 1
ATOM 734 C C . VAL A 1 97 ? -10.691 -2.932 11.334 1.00 97.12 97 VAL A C 1
ATOM 736 O O . VAL A 1 97 ? -9.906 -3.308 10.474 1.00 97.12 97 VAL A O 1
ATOM 739 N N . VAL A 1 98 ? -11.861 -3.529 11.552 1.00 96.81 98 VAL A N 1
ATOM 740 C CA . VAL A 1 98 ? -12.495 -4.470 10.615 1.00 96.81 98 VAL A CA 1
ATOM 741 C C . VAL A 1 98 ? -13.567 -3.684 9.867 1.00 96.81 98 VAL A C 1
ATOM 743 O O . VAL A 1 98 ? -14.456 -3.113 10.505 1.00 96.81 98 VAL A O 1
ATOM 746 N N . ALA A 1 99 ? -13.457 -3.577 8.541 1.00 95.56 99 ALA A N 1
ATOM 747 C CA . ALA A 1 99 ? -14.398 -2.796 7.738 1.00 95.56 99 ALA A CA 1
ATOM 748 C C . ALA A 1 99 ? -15.679 -3.572 7.405 1.00 95.56 99 ALA A C 1
ATOM 750 O O . ALA A 1 99 ? -16.731 -2.958 7.242 1.00 95.56 99 ALA A O 1
ATOM 751 N N . GLY A 1 100 ? -15.588 -4.897 7.264 1.00 93.88 100 GLY A N 1
ATOM 752 C CA . GLY A 1 100 ? -16.679 -5.768 6.822 1.00 93.88 100 GLY A CA 1
ATOM 753 C C . GLY A 1 100 ? -16.994 -5.671 5.323 1.00 93.88 100 GLY A C 1
ATOM 754 O O . GLY A 1 100 ? -17.765 -6.476 4.809 1.00 93.88 100 GLY A O 1
ATOM 755 N N . GLY A 1 101 ? -16.393 -4.722 4.601 1.00 91.44 101 GLY A N 1
ATOM 756 C CA . GLY A 1 101 ? -16.643 -4.464 3.186 1.00 91.44 101 GLY A CA 1
ATOM 757 C C . GLY A 1 101 ? -15.870 -3.248 2.669 1.00 91.44 101 GLY A C 1
ATOM 758 O O . GLY A 1 101 ? -15.279 -2.498 3.446 1.00 91.44 101 GLY A O 1
ATOM 759 N N . GLY A 1 102 ? -15.883 -3.052 1.349 1.00 93.75 102 GLY A N 1
ATOM 760 C CA . GLY A 1 102 ? -15.198 -1.947 0.675 1.00 93.75 102 GLY A CA 1
ATOM 761 C C . GLY A 1 102 ? -14.339 -2.409 -0.501 1.00 93.75 102 GLY A C 1
ATOM 762 O O . GLY A 1 102 ? -14.544 -3.480 -1.074 1.00 93.75 102 GLY A O 1
ATOM 763 N N . CYS A 1 103 ? -13.346 -1.600 -0.858 1.00 96.31 103 CYS A N 1
ATOM 764 C CA . CYS A 1 103 ? -12.399 -1.909 -1.924 1.00 96.31 103 CYS A CA 1
ATOM 765 C C . CYS A 1 103 ? -11.202 -2.665 -1.338 1.00 96.31 103 CYS A C 1
ATOM 767 O O . CYS A 1 103 ? -10.500 -2.132 -0.481 1.00 96.31 103 CYS A O 1
ATOM 769 N N . ARG A 1 104 ? -10.976 -3.914 -1.759 1.00 95.94 104 ARG A N 1
ATOM 770 C CA . ARG A 1 104 ? -9.828 -4.714 -1.300 1.00 95.94 104 ARG A CA 1
ATOM 771 C C . ARG A 1 104 ? -8.533 -4.199 -1.919 1.00 95.94 104 ARG A C 1
ATOM 773 O O . ARG A 1 104 ? -8.518 -3.847 -3.096 1.00 95.94 104 ARG A O 1
ATOM 780 N N . LEU A 1 105 ? -7.437 -4.228 -1.156 1.00 96.62 105 LEU A N 1
ATOM 781 C CA . LEU A 1 105 ? -6.103 -3.965 -1.713 1.00 96.62 105 LEU A CA 1
ATOM 782 C C . LEU A 1 105 ? -5.750 -5.006 -2.791 1.00 96.62 105 LEU A C 1
ATOM 784 O O . LEU A 1 105 ? -5.329 -4.654 -3.893 1.00 96.62 105 LEU A O 1
ATOM 788 N N . PHE A 1 106 ? -5.973 -6.282 -2.468 1.00 95.38 106 PHE A N 1
ATOM 789 C CA . PHE A 1 106 ? -5.687 -7.429 -3.325 1.00 95.38 106 PHE A CA 1
ATOM 790 C C . PHE A 1 106 ? -6.985 -8.030 -3.869 1.00 95.38 106 PHE A C 1
ATOM 792 O O . PHE A 1 106 ? -7.863 -8.432 -3.099 1.00 95.38 106 PHE A O 1
ATOM 799 N N . HIS A 1 107 ? -7.116 -8.108 -5.193 1.00 91.62 107 HIS A N 1
ATOM 800 C CA . HIS A 1 107 ? -8.238 -8.808 -5.813 1.00 91.62 107 HIS A CA 1
ATOM 801 C C . HIS A 1 107 ? -8.127 -10.333 -5.622 1.00 91.62 107 HIS A C 1
ATOM 803 O O . HIS A 1 107 ? -7.020 -10.868 -5.646 1.00 91.62 107 HIS A O 1
ATOM 809 N N . PRO A 1 108 ? -9.256 -11.066 -5.535 1.00 85.56 108 PRO A N 1
ATOM 810 C CA . PRO A 1 108 ? -9.247 -12.524 -5.352 1.00 85.56 108 PRO A CA 1
ATOM 811 C C . PRO A 1 108 ? -8.565 -13.319 -6.478 1.00 85.56 108 PRO A C 1
ATOM 813 O O . PRO A 1 108 ? -8.169 -14.453 -6.266 1.00 85.56 108 PRO A O 1
ATOM 816 N N . MET A 1 109 ? -8.447 -12.738 -7.676 1.00 86.94 109 MET A N 1
ATOM 817 C CA . MET A 1 109 ? -7.901 -13.383 -8.882 1.00 86.94 109 MET A CA 1
ATOM 818 C C . MET A 1 109 ? -6.496 -12.859 -9.217 1.00 86.94 109 MET A C 1
ATOM 820 O O . MET A 1 109 ? -6.181 -12.592 -10.382 1.00 86.94 109 MET A O 1
ATOM 824 N N . LEU A 1 110 ? -5.686 -12.565 -8.200 1.00 90.25 110 LEU A N 1
ATOM 825 C CA . LEU A 1 110 ? -4.266 -12.274 -8.389 1.00 90.25 110 LEU A CA 1
ATOM 826 C C . LEU A 1 110 ? -3.478 -13.589 -8.475 1.00 90.25 110 LEU A C 1
ATOM 828 O O . LEU A 1 110 ? -3.845 -14.550 -7.801 1.00 90.25 110 LEU A O 1
ATOM 832 N N . PRO A 1 111 ? -2.406 -13.651 -9.286 1.00 88.06 111 PRO A N 1
ATOM 833 C CA . PRO A 1 111 ? -1.509 -14.797 -9.263 1.00 88.06 111 PRO A CA 1
ATOM 834 C C . PRO A 1 111 ? -0.843 -14.911 -7.890 1.00 88.06 111 PRO A C 1
ATOM 836 O O . PRO A 1 111 ? -0.547 -13.897 -7.253 1.00 88.06 111 PRO A O 1
ATOM 839 N N . GLU A 1 112 ? -0.556 -16.140 -7.470 1.00 89.81 112 GLU A N 1
ATOM 840 C CA . GLU A 1 112 ? 0.215 -16.375 -6.254 1.00 89.81 112 GLU A CA 1
ATOM 841 C C . GLU A 1 112 ? 1.613 -15.748 -6.361 1.00 89.81 112 GLU A C 1
ATOM 843 O O . GLU A 1 112 ? 2.290 -15.761 -7.407 1.00 89.81 112 GLU A O 1
ATOM 848 N N . ASP A 1 113 ? 2.034 -15.147 -5.254 1.00 88.19 113 ASP A N 1
ATOM 849 C CA . ASP A 1 113 ? 3.320 -14.486 -5.124 1.00 88.19 113 ASP A CA 1
ATOM 850 C C . ASP A 1 113 ? 3.777 -14.515 -3.668 1.00 88.19 113 ASP A C 1
ATOM 852 O O . ASP A 1 113 ? 2.965 -14.582 -2.744 1.00 88.19 113 ASP A O 1
ATOM 856 N N . THR A 1 114 ? 5.086 -14.446 -3.455 1.00 90.44 114 THR A N 1
ATOM 857 C CA . THR A 1 114 ? 5.680 -14.468 -2.118 1.00 90.44 114 THR A CA 1
ATOM 858 C C . THR A 1 114 ? 6.609 -13.278 -1.950 1.00 90.44 114 THR A C 1
ATOM 860 O O . THR A 1 114 ? 7.478 -13.009 -2.780 1.00 90.44 114 THR A O 1
ATOM 863 N N . PHE A 1 115 ? 6.431 -12.564 -0.842 1.00 91.00 115 PHE A N 1
ATOM 864 C CA . PHE A 1 115 ? 7.293 -11.464 -0.439 1.00 91.00 115 PHE A CA 1
ATOM 865 C C . PHE A 1 115 ? 7.915 -11.768 0.923 1.00 91.00 115 PHE A C 1
ATOM 867 O O . PHE A 1 115 ? 7.278 -12.348 1.799 1.00 91.00 115 PHE A O 1
AT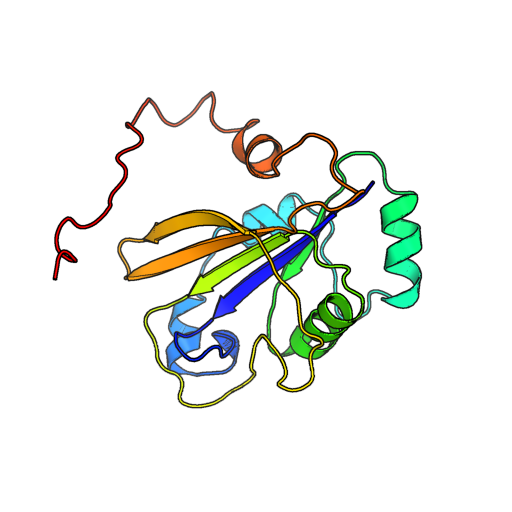OM 874 N N . GLU A 1 116 ? 9.155 -11.333 1.115 1.00 92.81 116 GLU A N 1
ATOM 875 C CA . GLU A 1 116 ? 9.861 -11.416 2.389 1.00 92.81 116 GLU A CA 1
ATOM 876 C C . GLU A 1 116 ? 9.509 -10.197 3.245 1.00 92.81 116 GLU A C 1
ATOM 878 O O . GLU A 1 116 ? 9.604 -9.054 2.783 1.00 92.81 116 GLU A O 1
ATOM 883 N N . CYS A 1 117 ? 9.131 -10.423 4.504 1.00 94.00 117 CYS A N 1
ATOM 884 C CA . CYS A 1 117 ? 8.991 -9.346 5.478 1.00 94.00 117 CYS A CA 1
ATOM 885 C C . CYS A 1 117 ? 10.381 -8.812 5.847 1.00 94.00 117 CYS A C 1
ATOM 887 O O . CYS A 1 117 ? 11.236 -9.558 6.314 1.00 94.00 117 CYS A O 1
ATOM 889 N N . ARG A 1 118 ? 10.612 -7.517 5.624 1.00 90.19 118 ARG A N 1
ATOM 890 C CA . ARG A 1 118 ? 11.900 -6.847 5.864 1.00 90.19 118 ARG A CA 1
ATOM 891 C C . ARG A 1 118 ? 11.921 -6.031 7.147 1.00 90.19 118 ARG A C 1
ATOM 893 O O . ARG A 1 118 ? 12.979 -5.847 7.731 1.00 90.19 118 ARG A O 1
ATOM 900 N N . SER A 1 119 ? 10.783 -5.469 7.547 1.00 91.62 119 SER A N 1
ATOM 901 C CA . SER A 1 119 ? 10.652 -4.761 8.824 1.00 91.62 119 SER A CA 1
ATOM 902 C C . SER A 1 119 ? 9.194 -4.638 9.234 1.00 91.62 119 SER A C 1
ATOM 904 O O . SER A 1 119 ? 8.308 -4.541 8.382 1.00 91.62 119 SER A O 1
ATOM 906 N N . VAL A 1 120 ? 8.969 -4.573 10.544 1.00 93.44 120 VAL A N 1
ATOM 907 C CA . VAL A 1 120 ? 7.672 -4.280 11.153 1.00 93.44 120 VAL A CA 1
ATOM 908 C C . VAL A 1 120 ? 7.856 -3.174 12.189 1.00 93.44 120 VAL A C 1
ATOM 910 O O . VAL A 1 120 ? 8.867 -3.123 12.885 1.00 93.44 120 VAL A O 1
ATOM 913 N N . ARG A 1 121 ? 6.892 -2.260 12.282 1.00 92.94 121 ARG A N 1
ATOM 914 C CA . ARG A 1 121 ? 6.818 -1.223 13.314 1.00 92.94 121 ARG A CA 1
ATOM 915 C C . ARG A 1 121 ? 5.385 -1.104 13.807 1.00 92.94 121 ARG A C 1
ATOM 917 O O . ARG A 1 121 ? 4.474 -0.984 12.997 1.00 92.94 121 ARG A O 1
ATOM 924 N N . MET A 1 122 ? 5.205 -1.053 15.119 1.00 94.25 122 MET A N 1
ATOM 925 C CA . MET A 1 122 ? 3.922 -0.740 15.743 1.00 94.25 122 MET A CA 1
ATOM 926 C C . MET A 1 122 ? 3.892 0.730 16.172 1.00 94.25 122 MET A C 1
ATOM 928 O O . MET A 1 122 ? 4.864 1.245 16.730 1.00 94.25 122 MET A O 1
ATOM 932 N N . TYR A 1 123 ? 2.788 1.416 15.893 1.00 89.94 123 TYR A N 1
ATOM 933 C CA . TYR A 1 123 ? 2.532 2.777 16.354 1.00 89.94 123 TYR A CA 1
ATOM 934 C C . TYR A 1 123 ? 1.678 2.769 17.625 1.00 89.94 123 TYR A C 1
ATOM 936 O O . TYR A 1 123 ? 0.988 1.798 17.929 1.00 89.94 123 TYR A O 1
ATOM 944 N N . LYS A 1 124 ? 1.705 3.879 18.375 1.00 90.75 124 LYS A N 1
ATOM 945 C CA . LYS A 1 124 ? 0.951 4.025 19.635 1.00 90.75 124 LYS A CA 1
ATOM 946 C C . LYS A 1 124 ? -0.566 3.916 19.460 1.00 90.75 124 LYS A C 1
ATOM 948 O O . LYS A 1 124 ? -1.256 3.598 20.418 1.00 90.75 124 LYS A O 1
ATOM 953 N N . ASP A 1 125 ? -1.070 4.200 18.264 1.00 89.62 125 ASP A N 1
ATOM 954 C CA . ASP A 1 125 ? -2.491 4.109 17.917 1.00 89.62 125 ASP A CA 1
ATOM 955 C C . ASP A 1 125 ? -2.929 2.683 17.523 1.00 89.62 125 ASP A C 1
ATOM 957 O O . ASP A 1 125 ? -4.062 2.483 17.095 1.00 89.62 125 ASP A O 1
ATOM 961 N N . GLY A 1 126 ? -2.039 1.693 17.655 1.00 93.44 126 GLY A N 1
ATOM 962 C CA . GLY A 1 126 ? -2.297 0.301 17.293 1.00 93.44 126 GLY A CA 1
ATOM 963 C C . GLY A 1 126 ? -2.100 -0.009 15.808 1.00 93.44 126 GLY A C 1
ATOM 964 O O . GLY A 1 126 ? -2.249 -1.163 15.412 1.00 93.44 126 GLY A O 1
ATOM 965 N N . THR A 1 127 ? -1.738 0.974 14.975 1.00 96.06 127 THR A N 1
ATOM 966 C CA . THR A 1 127 ? -1.393 0.715 13.572 1.00 96.06 127 THR A CA 1
ATOM 967 C C . THR A 1 127 ? -0.109 -0.107 13.488 1.00 96.06 127 THR A C 1
ATOM 969 O O . THR A 1 127 ? 0.900 0.221 14.119 1.00 96.06 127 THR A O 1
ATOM 972 N N . VAL A 1 128 ? -0.104 -1.134 12.641 1.00 97.50 128 VAL A N 1
ATOM 973 C CA . VAL A 1 128 ? 1.091 -1.917 12.310 1.00 97.50 128 VAL A CA 1
ATOM 974 C C . VAL A 1 128 ? 1.564 -1.542 10.915 1.00 97.50 128 VAL A C 1
ATOM 976 O O . VAL A 1 128 ? 0.818 -1.649 9.952 1.00 97.50 128 VAL A O 1
ATOM 979 N N . ARG A 1 129 ? 2.821 -1.129 10.778 1.00 97.25 129 ARG A N 1
ATOM 980 C CA . ARG A 1 129 ? 3.479 -0.941 9.486 1.00 97.25 129 ARG A CA 1
ATOM 981 C C . ARG A 1 129 ? 4.401 -2.106 9.204 1.00 97.25 129 ARG A C 1
ATOM 983 O O . ARG A 1 129 ? 5.374 -2.293 9.927 1.00 97.25 129 ARG A O 1
ATOM 990 N N . ALA A 1 130 ? 4.154 -2.807 8.112 1.00 96.81 130 ALA A N 1
ATOM 991 C CA . ALA A 1 130 ? 5.024 -3.849 7.599 1.00 96.81 130 ALA A CA 1
ATOM 992 C C . ALA A 1 130 ? 5.617 -3.434 6.247 1.00 96.81 130 ALA A C 1
ATOM 994 O O . ALA A 1 130 ? 4.949 -2.819 5.413 1.00 96.81 130 ALA A O 1
ATOM 995 N N . VAL A 1 131 ? 6.892 -3.754 6.040 1.00 96.38 131 VAL A N 1
ATOM 996 C CA . VAL A 1 131 ? 7.574 -3.588 4.755 1.00 96.38 131 VAL A CA 1
ATOM 997 C C . VAL A 1 131 ? 7.903 -4.959 4.211 1.00 96.38 131 VAL A C 1
ATOM 999 O O . VAL A 1 131 ? 8.671 -5.697 4.824 1.00 96.38 131 VAL A O 1
ATOM 1002 N N . TYR A 1 132 ? 7.367 -5.262 3.040 1.00 95.81 132 TYR A N 1
ATOM 1003 C CA . TYR A 1 132 ? 7.603 -6.506 2.328 1.00 95.81 132 TYR A CA 1
ATOM 1004 C C . TYR A 1 132 ? 8.378 -6.224 1.056 1.00 95.81 132 TYR A C 1
ATOM 1006 O O . TYR A 1 132 ? 8.102 -5.243 0.375 1.00 95.81 132 TYR A O 1
ATOM 1014 N N . GLY A 1 133 ? 9.318 -7.079 0.683 1.00 91.75 133 GLY A N 1
ATOM 1015 C CA . GLY A 1 133 ? 9.961 -6.971 -0.620 1.00 91.75 133 GLY A CA 1
ATOM 1016 C C . GLY A 1 133 ? 10.237 -8.327 -1.233 1.00 91.75 133 GLY A C 1
ATOM 1017 O O . GLY A 1 133 ? 10.267 -9.336 -0.539 1.00 91.75 133 GLY A O 1
ATOM 1018 N N . ARG A 1 134 ? 10.430 -8.360 -2.551 1.00 84.56 134 ARG A N 1
ATOM 1019 C CA . ARG A 1 134 ? 10.687 -9.626 -3.246 1.00 84.56 134 ARG A CA 1
ATOM 1020 C C . ARG A 1 134 ? 11.995 -10.263 -2.768 1.00 84.56 134 ARG A C 1
ATOM 1022 O O . ARG A 1 134 ? 13.055 -9.623 -2.820 1.00 84.56 134 ARG A O 1
ATOM 1029 N N . GLY A 1 135 ? 11.907 -11.523 -2.345 1.00 63.06 135 GLY A N 1
ATOM 1030 C CA . GLY A 1 135 ? 13.058 -12.408 -2.199 1.00 63.06 135 GLY A CA 1
ATOM 1031 C C . GLY A 1 135 ? 13.669 -12.702 -3.566 1.00 63.06 135 GLY A C 1
ATOM 1032 O O . GLY A 1 135 ? 12.958 -12.781 -4.561 1.00 63.06 135 GLY A O 1
ATOM 1033 N N . GLY A 1 136 ? 14.998 -12.774 -3.654 1.00 54.69 136 GLY A N 1
ATOM 1034 C CA . GLY A 1 136 ? 15.686 -13.229 -4.876 1.00 54.69 136 GLY A CA 1
ATOM 1035 C C . GLY A 1 136 ? 15.534 -12.420 -6.184 1.00 54.69 136 GLY A C 1
ATOM 1036 O O . GLY A 1 136 ? 15.992 -12.905 -7.209 1.00 54.69 136 GLY A O 1
ATOM 1037 N N . ASN A 1 137 ? 14.943 -11.217 -6.208 1.00 43.38 137 ASN A N 1
ATOM 1038 C CA . ASN A 1 137 ? 14.736 -10.489 -7.475 1.00 43.38 137 ASN A CA 1
ATOM 1039 C C . ASN A 1 137 ? 16.077 -10.162 -8.196 1.00 43.38 137 ASN A C 1
ATOM 1041 O O . ASN A 1 137 ? 16.938 -9.539 -7.571 1.00 43.38 137 ASN A O 1
ATOM 1045 N N . PRO A 1 138 ? 16.271 -10.491 -9.492 1.00 42.16 138 PRO A N 1
ATOM 1046 C CA . PRO A 1 138 ? 17.463 -10.109 -10.266 1.00 42.16 138 PRO A CA 1
ATOM 1047 C C . PRO A 1 138 ? 17.669 -8.589 -10.394 1.00 42.16 138 PRO A C 1
ATOM 1049 O O . PRO A 1 138 ? 18.770 -8.142 -10.697 1.00 42.16 138 PRO A O 1
ATOM 1052 N N . ARG A 1 139 ? 16.653 -7.768 -10.081 1.00 51.41 139 ARG A N 1
ATOM 1053 C CA . ARG A 1 139 ? 16.792 -6.302 -9.952 1.00 51.41 139 ARG A CA 1
ATOM 1054 C C . ARG A 1 139 ? 17.464 -5.858 -8.643 1.00 51.41 139 ARG A C 1
ATOM 1056 O O . ARG A 1 139 ? 17.541 -4.661 -8.364 1.00 51.41 139 ARG A O 1
ATOM 1063 N N . LYS A 1 140 ? 17.945 -6.795 -7.814 1.00 43.44 140 LYS A N 1
ATOM 1064 C CA . LYS A 1 140 ? 18.718 -6.512 -6.598 1.00 43.44 140 LYS A CA 1
ATOM 1065 C C . LYS A 1 140 ? 20.015 -5.795 -6.952 1.00 43.44 140 LYS A C 1
ATOM 1067 O O . LYS A 1 140 ? 21.008 -6.414 -7.305 1.00 43.44 140 LYS A O 1
ATOM 1072 N N . THR A 1 141 ? 20.036 -4.491 -6.724 1.00 38.94 141 THR A N 1
ATOM 1073 C CA . THR A 1 141 ? 21.271 -3.779 -6.404 1.00 38.94 141 THR A CA 1
ATOM 1074 C C . THR A 1 141 ? 21.001 -2.782 -5.273 1.00 38.94 141 THR A C 1
ATOM 1076 O O . THR A 1 141 ? 20.327 -1.767 -5.409 1.00 38.94 141 THR A O 1
ATOM 1079 N N . GLY A 1 142 ? 21.457 -3.165 -4.080 1.00 40.28 142 GLY A N 1
ATOM 1080 C CA . GLY A 1 142 ? 22.357 -2.329 -3.293 1.00 40.28 142 GLY A CA 1
ATOM 1081 C C . GLY A 1 142 ? 21.858 -1.088 -2.560 1.00 40.28 142 GLY A C 1
ATOM 1082 O O . GLY A 1 142 ? 22.713 -0.439 -1.976 1.00 40.28 142 GLY A O 1
ATOM 1083 N N . VAL A 1 143 ? 20.573 -0.717 -2.524 1.00 41.38 143 VAL A N 1
ATOM 1084 C CA . VAL A 1 143 ? 20.135 0.365 -1.615 1.00 41.38 143 VAL A CA 1
ATOM 1085 C C . VAL A 1 143 ? 18.735 0.094 -1.067 1.00 41.38 143 VAL A C 1
ATOM 1087 O O . VAL A 1 143 ? 17.733 0.161 -1.778 1.00 41.38 143 VAL A O 1
ATOM 1090 N N . SER A 1 144 ? 18.656 -0.200 0.232 1.00 43.81 144 SER A N 1
ATOM 1091 C CA . SER A 1 144 ? 17.398 -0.099 0.971 1.00 43.81 144 SER A CA 1
ATOM 1092 C C . SER A 1 144 ? 16.900 1.342 0.865 1.00 43.81 144 SER A C 1
ATOM 1094 O O . SER A 1 144 ? 17.641 2.272 1.168 1.00 43.81 144 SER A O 1
ATOM 1096 N N . VAL A 1 145 ? 15.648 1.554 0.466 1.00 45.19 145 VAL A N 1
ATOM 1097 C CA . VAL A 1 145 ? 15.030 2.893 0.410 1.00 45.19 145 VAL A CA 1
ATOM 1098 C C . VAL A 1 145 ? 15.043 3.553 1.798 1.00 45.19 145 VAL A C 1
ATOM 1100 O O . VAL A 1 145 ? 15.088 4.777 1.881 1.00 45.19 145 VAL A O 1
ATOM 1103 N N . PHE A 1 146 ? 15.149 2.772 2.887 1.00 43.41 146 PHE A N 1
ATOM 1104 C CA . PHE A 1 146 ? 15.481 3.302 4.215 1.00 43.41 146 PHE A CA 1
ATOM 1105 C C . PHE A 1 146 ? 16.802 4.090 4.212 1.00 43.41 146 PHE A C 1
ATOM 1107 O O . PHE A 1 146 ? 16.850 5.189 4.746 1.00 43.41 146 PHE A O 1
ATOM 1114 N N . ALA A 1 147 ? 17.861 3.617 3.558 1.00 41.47 147 ALA A N 1
ATOM 1115 C CA . ALA A 1 147 ? 19.123 4.353 3.476 1.00 41.47 147 ALA A CA 1
ATOM 1116 C C . ALA A 1 147 ? 19.022 5.628 2.613 1.00 41.47 147 ALA A C 1
ATOM 1118 O O . ALA A 1 147 ? 19.728 6.592 2.884 1.00 41.47 147 ALA A O 1
ATOM 1119 N N . TYR A 1 148 ? 18.133 5.685 1.615 1.00 39.31 148 TYR A N 1
ATOM 1120 C CA . TYR A 1 148 ? 18.014 6.862 0.740 1.00 39.31 148 TYR A CA 1
ATOM 1121 C C . TYR A 1 148 ? 17.038 7.920 1.283 1.00 39.31 148 TYR A C 1
ATOM 1123 O O . TYR A 1 148 ? 17.372 9.101 1.336 1.00 39.31 148 TYR A O 1
ATOM 1131 N N . VAL A 1 149 ? 15.860 7.496 1.754 1.00 44.00 149 VAL A N 1
ATOM 1132 C CA . VAL A 1 149 ? 14.820 8.383 2.309 1.00 44.00 149 VAL A CA 1
ATOM 1133 C C . VAL A 1 149 ? 15.125 8.773 3.760 1.00 44.00 149 VAL A C 1
ATOM 1135 O O . VAL A 1 149 ? 14.829 9.896 4.157 1.00 44.00 149 VAL A O 1
ATOM 1138 N N . PHE A 1 150 ? 15.764 7.898 4.551 1.00 44.62 150 PHE A N 1
ATOM 1139 C CA . PHE A 1 150 ? 16.142 8.207 5.940 1.00 44.62 150 PHE A CA 1
ATOM 1140 C C . PHE A 1 150 ? 17.643 8.478 6.131 1.00 44.62 150 PHE A C 1
ATOM 1142 O O . PHE A 1 150 ? 17.998 9.281 6.993 1.00 44.62 150 PHE A O 1
ATOM 1149 N N . GLY A 1 151 ? 18.543 7.903 5.328 1.00 37.72 151 GLY A N 1
ATOM 1150 C CA . GLY A 1 151 ? 19.993 8.021 5.563 1.00 37.72 151 GLY A CA 1
ATOM 1151 C C . GLY A 1 151 ? 20.611 9.391 5.257 1.00 37.72 151 GLY A C 1
ATOM 1152 O O . GLY A 1 151 ? 21.675 9.693 5.792 1.00 37.72 151 GLY A O 1
ATOM 1153 N N . ARG A 1 152 ? 19.950 10.265 4.481 1.00 34.72 152 ARG A N 1
ATOM 1154 C CA . ARG A 1 152 ? 20.429 11.646 4.255 1.00 34.72 152 ARG A CA 1
ATOM 1155 C C . ARG A 1 152 ? 19.860 12.689 5.223 1.00 34.72 152 ARG A C 1
ATOM 1157 O O . ARG A 1 152 ? 20.381 13.797 5.259 1.00 34.72 152 ARG A O 1
ATOM 1164 N N . LEU A 1 153 ? 18.854 12.341 6.034 1.00 32.06 153 LEU A N 1
ATOM 1165 C CA . LEU A 1 153 ? 18.232 13.269 6.994 1.00 32.06 153 LEU A CA 1
ATOM 1166 C C . LEU A 1 153 ? 18.439 12.898 8.473 1.00 32.06 153 LEU A C 1
ATOM 1168 O O . LEU A 1 153 ? 18.286 13.759 9.335 1.00 32.06 153 LEU A O 1
ATOM 1172 N N . PHE A 1 154 ? 18.828 11.661 8.801 1.00 32.81 154 PHE A N 1
ATOM 1173 C CA . PHE A 1 154 ? 18.905 11.206 10.199 1.00 32.81 154 PHE A CA 1
ATOM 1174 C C . PHE A 1 154 ? 20.280 11.277 10.875 1.00 32.81 154 PHE A C 1
ATOM 1176 O O . PHE A 1 154 ? 20.431 10.753 11.975 1.00 32.81 154 PHE A O 1
ATOM 1183 N N . ARG A 1 155 ? 21.271 11.976 10.302 1.00 28.81 155 ARG A N 1
ATOM 1184 C CA . ARG A 1 155 ? 22.526 12.254 11.031 1.00 28.81 155 ARG A CA 1
ATOM 1185 C C . ARG A 1 155 ? 22.526 13.563 11.825 1.00 28.81 155 ARG A C 1
ATOM 1187 O O . ARG A 1 155 ? 23.480 13.796 12.553 1.00 28.81 155 ARG A O 1
ATOM 1194 N N . VAL A 1 156 ? 21.494 14.408 11.704 1.00 33.16 156 VAL A N 1
ATOM 1195 C CA . VAL A 1 156 ? 21.546 15.772 12.270 1.00 33.16 156 VAL A CA 1
ATOM 1196 C C . VAL A 1 156 ? 20.461 16.090 13.307 1.00 33.16 156 VAL A C 1
ATOM 1198 O O . VAL A 1 156 ? 20.689 16.999 14.093 1.00 33.16 156 VAL A O 1
ATOM 1201 N N . LEU A 1 157 ? 19.327 15.375 13.412 1.00 26.75 157 LEU A N 1
ATOM 1202 C CA . LEU A 1 157 ? 18.211 15.905 14.231 1.00 26.75 157 LEU A CA 1
ATOM 1203 C C . LEU A 1 157 ? 17.451 14.968 15.185 1.00 26.75 157 LEU A C 1
ATOM 1205 O O . LEU A 1 157 ? 16.508 15.441 15.810 1.00 26.75 157 LEU A O 1
ATOM 1209 N N . ILE A 1 158 ? 17.854 13.710 15.408 1.00 30.53 158 ILE A N 1
ATOM 1210 C CA . ILE A 1 158 ? 17.359 12.945 16.576 1.00 30.53 158 ILE A CA 1
ATOM 1211 C C . ILE A 1 158 ? 18.534 12.208 17.237 1.00 30.53 158 ILE A C 1
ATOM 1213 O O . ILE A 1 158 ? 19.114 11.324 16.603 1.00 30.53 158 ILE A O 1
ATOM 1217 N N . PRO A 1 159 ? 18.919 12.552 18.482 1.00 29.83 159 PRO A N 1
ATOM 1218 C CA . PRO A 1 159 ? 19.978 11.846 19.187 1.00 29.83 159 PRO A CA 1
ATOM 1219 C C . PRO A 1 159 ? 19.500 10.434 19.541 1.00 29.83 159 PRO A C 1
ATOM 1221 O O . PRO A 1 159 ? 18.349 10.249 19.933 1.00 29.83 159 PRO A O 1
ATOM 1224 N N . ASN A 1 160 ? 20.402 9.461 19.376 1.00 37.91 160 ASN A N 1
ATOM 1225 C CA . ASN A 1 160 ? 20.364 8.095 19.910 1.00 37.91 160 ASN A CA 1
ATOM 1226 C C . ASN A 1 160 ? 19.168 7.789 20.828 1.00 37.91 160 ASN A C 1
ATOM 1228 O O . ASN A 1 160 ? 19.189 8.112 22.017 1.00 37.91 160 ASN A O 1
ATOM 1232 N N . ARG A 1 161 ? 18.166 7.068 20.317 1.00 35.38 161 ARG A N 1
ATOM 1233 C CA . ARG A 1 161 ? 17.291 6.274 21.180 1.00 35.38 161 ARG A CA 1
ATOM 1234 C C . ARG A 1 161 ? 17.288 4.850 20.656 1.00 35.38 161 ARG A C 1
ATOM 1236 O O . ARG A 1 161 ? 16.962 4.621 19.497 1.00 35.38 161 ARG A O 1
ATOM 1243 N N . LYS A 1 162 ? 17.775 3.965 21.524 1.00 31.98 162 LYS A N 1
ATOM 1244 C CA . LYS A 1 162 ? 18.061 2.551 21.304 1.00 31.98 162 LYS A CA 1
ATOM 1245 C C . LYS A 1 162 ? 16.957 1.877 20.487 1.00 31.98 162 LYS A C 1
ATOM 1247 O O . LYS A 1 162 ? 15.775 2.101 20.741 1.00 31.98 162 LYS A O 1
ATOM 1252 N N . GLU A 1 163 ? 17.371 1.056 19.531 1.00 37.28 163 GLU A N 1
ATOM 1253 C CA . GLU A 1 163 ? 16.541 0.001 18.960 1.00 37.28 163 GLU A CA 1
ATOM 1254 C C . GLU A 1 163 ? 16.155 -0.945 20.104 1.00 37.28 163 GLU A C 1
ATOM 1256 O O . GLU A 1 163 ? 16.899 -1.852 20.459 1.00 37.28 163 GLU A O 1
ATOM 1261 N N . GLU A 1 164 ? 15.030 -0.675 20.760 1.00 32.16 164 GLU A N 1
ATOM 1262 C CA . GLU A 1 164 ? 14.355 -1.681 21.568 1.00 32.16 164 GLU A CA 1
ATOM 1263 C C . GLU A 1 164 ? 13.450 -2.464 20.621 1.00 32.16 164 GLU A C 1
ATOM 1265 O O . GLU A 1 164 ? 12.461 -1.946 20.094 1.00 32.16 164 GLU A O 1
ATOM 1270 N N . GLU A 1 165 ? 13.834 -3.713 20.363 1.00 34.06 165 GLU A N 1
ATOM 1271 C CA . GLU A 1 165 ? 12.922 -4.747 19.895 1.00 34.06 165 GLU A CA 1
ATOM 1272 C C . GLU A 1 165 ? 11.758 -4.840 20.887 1.00 34.06 165 GLU A C 1
ATOM 1274 O O . GLU A 1 165 ? 11.857 -5.465 21.940 1.00 34.06 165 GLU A O 1
ATOM 1279 N N . ILE A 1 166 ? 10.635 -4.201 20.569 1.00 37.31 166 ILE A N 1
ATOM 1280 C CA . ILE A 1 166 ? 9.392 -4.408 21.309 1.00 37.31 166 ILE A CA 1
ATOM 1281 C C . ILE A 1 166 ? 8.728 -5.653 20.715 1.00 37.31 166 ILE A C 1
ATOM 1283 O O . ILE A 1 166 ? 7.803 -5.556 19.910 1.00 37.31 166 ILE A O 1
ATOM 1287 N N . TYR A 1 167 ? 9.223 -6.831 21.094 1.00 34.97 167 TYR A N 1
ATOM 1288 C CA . TYR A 1 167 ? 8.388 -8.028 21.136 1.00 34.97 167 TYR A CA 1
ATOM 1289 C C . TYR A 1 167 ? 7.621 -7.986 22.465 1.00 34.97 167 TYR A C 1
ATOM 1291 O O . TYR A 1 167 ? 8.260 -7.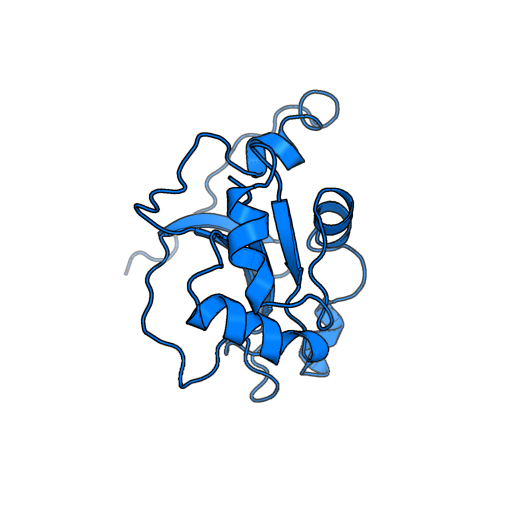990 23.518 1.00 34.97 167 TYR A O 1
ATOM 1299 N N . PRO A 1 168 ? 6.276 -7.942 22.481 1.00 33.47 168 PRO A N 1
ATOM 1300 C CA . PRO A 1 168 ? 5.534 -8.210 23.704 1.00 33.47 168 PRO A CA 1
ATOM 1301 C C . PRO A 1 168 ? 5.840 -9.647 24.134 1.00 33.47 168 PRO A C 1
ATOM 1303 O O . PRO A 1 168 ? 5.590 -10.592 23.385 1.00 33.47 168 PRO A O 1
ATOM 1306 N N . SER A 1 169 ? 6.389 -9.819 25.332 1.00 38.56 169 SER A N 1
ATOM 1307 C CA . SER A 1 169 ? 6.777 -11.104 25.923 1.00 38.56 169 SER A CA 1
ATOM 1308 C C . SER A 1 169 ? 5.593 -12.011 26.307 1.00 38.56 169 SER A C 1
ATOM 1310 O O . SER A 1 169 ? 5.741 -12.861 27.178 1.00 38.56 169 SER A O 1
ATOM 1312 N N . GLU A 1 170 ? 4.422 -11.848 25.688 1.00 40.00 170 GLU A N 1
ATOM 1313 C CA . GLU A 1 170 ? 3.153 -12.431 26.159 1.00 40.00 170 GLU A CA 1
ATOM 1314 C C . GLU A 1 170 ? 2.513 -13.454 25.207 1.00 40.00 170 GLU A C 1
ATOM 1316 O O . GLU A 1 170 ? 1.387 -13.881 25.427 1.00 40.00 170 GLU A O 1
ATOM 1321 N N . TYR A 1 171 ? 3.236 -13.942 24.196 1.00 39.19 171 TYR A N 1
ATOM 1322 C CA . TYR A 1 171 ? 2.798 -15.100 23.401 1.00 39.19 171 TYR A CA 1
ATOM 1323 C C . TYR A 1 171 ? 3.813 -16.243 23.482 1.00 39.19 171 TYR A C 1
ATOM 1325 O O . TYR A 1 171 ? 4.402 -16.659 22.488 1.00 39.19 171 TYR A O 1
ATOM 1333 N N . LYS A 1 172 ? 4.019 -16.752 24.699 1.00 35.09 172 LYS A N 1
ATOM 1334 C CA . LYS A 1 172 ? 4.402 -18.151 24.911 1.00 35.09 172 LYS A CA 1
ATOM 1335 C C . LYS A 1 172 ? 3.152 -18.870 25.410 1.00 35.09 172 LYS A C 1
ATOM 1337 O O . LYS A 1 172 ? 2.766 -18.676 26.559 1.00 35.09 172 LYS A O 1
ATOM 1342 N N . LEU A 1 173 ? 2.501 -19.605 24.511 1.00 35.31 173 LEU A N 1
ATOM 1343 C CA . LEU A 1 173 ? 1.608 -20.701 24.892 1.00 35.31 173 LEU A CA 1
ATOM 1344 C C . LEU A 1 173 ? 2.459 -21.893 25.335 1.00 35.31 173 LEU A C 1
ATOM 1346 O O . LEU A 1 173 ? 3.538 -22.083 24.723 1.00 35.31 173 LEU A O 1
#

Foldseek 3Di:
DEAEEEEFEAEPQAAGLQFAPVSVVVVPDCPVVVVLVVVVAAEDDPPPPPVCVVVCRVPPDPPHYYYYYDDPRCLVVLLVCQQVVRHFKYWYKYAHDDRVDTHGSYDPPHDDDDWDWDDWDADPNRIIITM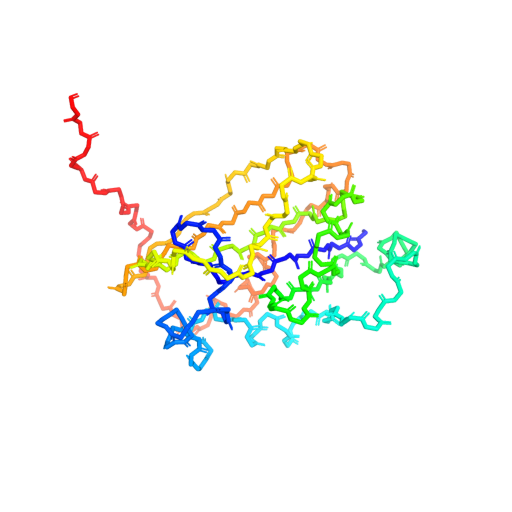TGDDPDPPDDDDDVCCVSPVVPPPPPDPDDDPDPPDPPPPDD

Sequence (173 aa):
MGKVILTAVITLDGYLANSSRKASEWLGGDRYGIGKMKAAAHVLTPDTPLTMLPDWLERSPYGMVYLIEAATSTAGMVNGLIRMRLIDEMVIHTIPVVAGGGCRLFHPMLPEDTFECRSVRMYKDGTVRAVYGRGGNPRKTGVSVFAYVFGRLFRVLIPNRKEEEIYPSEYKL

pLDDT: mean 79.79, std 22.87, range [26.75, 98.38]

Secondary structure (DSSP, 8-state):
--EEEEEEEEETTSBBGGGSHHHHTT-STTTTSHHHHHHTSEE--TTS-TTTHHHHHHHSPTT-EEEEEE-TTTHHHHHHHHHTT---EEEEEEES---SSS-BSS-TTPPP---EEEEEEE-TTS-EEEEEE-TT-TT--S--HIIIIITTTTTSS-----------TT---